Protein AF-A0A6Y2ULC6-F1 (afdb_monomer_lite)

Organism: Salmonella diarizonae (NCBI:txid59204)

Structure (mmCIF, N/CA/C/O backbone):
data_AF-A0A6Y2ULC6-F1
#
_entry.id   AF-A0A6Y2ULC6-F1
#
loop_
_atom_site.group_PDB
_atom_site.id
_atom_site.type_symbol
_atom_site.label_atom_id
_atom_site.label_alt_id
_atom_site.label_comp_id
_atom_site.label_asym_id
_atom_site.label_entity_id
_atom_site.label_seq_id
_atom_site.pdbx_PDB_ins_code
_atom_site.Cartn_x
_atom_site.Cartn_y
_atom_site.Cartn_z
_atom_site.occupancy
_atom_site.B_iso_or_equiv
_atom_site.auth_seq_id
_atom_site.auth_comp_id
_atom_site.auth_asym_id
_atom_site.auth_atom_id
_atom_site.pdbx_PDB_model_num
ATOM 1 N N . MET A 1 1 ? 27.052 -2.445 -37.354 1.00 52.72 1 MET A N 1
ATOM 2 C CA . MET A 1 1 ? 26.581 -3.227 -36.182 1.00 52.72 1 MET A CA 1
ATOM 3 C C . MET A 1 1 ? 26.627 -2.462 -34.849 1.00 52.72 1 MET A C 1
ATOM 5 O O . MET A 1 1 ? 25.770 -2.722 -34.018 1.00 52.72 1 MET A O 1
ATOM 9 N N . ALA A 1 2 ? 27.515 -1.476 -34.643 1.00 54.34 2 ALA A N 1
ATOM 10 C CA . ALA A 1 2 ? 27.572 -0.689 -33.393 1.00 54.34 2 ALA A CA 1
ATOM 11 C C . ALA A 1 2 ? 26.324 0.183 -33.105 1.00 54.34 2 ALA A C 1
ATOM 13 O O . ALA A 1 2 ? 25.939 0.361 -31.952 1.00 54.34 2 ALA A O 1
ATOM 14 N N . MET A 1 3 ? 25.651 0.682 -34.150 1.00 53.75 3 MET A N 1
ATOM 15 C CA . MET A 1 3 ? 24.475 1.556 -34.017 1.00 53.75 3 MET A CA 1
ATOM 16 C C . MET A 1 3 ? 23.245 0.818 -33.452 1.00 53.75 3 MET A C 1
ATOM 18 O O . MET A 1 3 ? 22.475 1.394 -32.687 1.00 53.75 3 MET A O 1
ATOM 22 N N . HIS A 1 4 ? 23.096 -0.483 -33.739 1.00 48.19 4 HIS A N 1
ATOM 23 C CA . HIS A 1 4 ? 22.025 -1.304 -33.164 1.00 48.19 4 HIS A CA 1
ATOM 24 C C . HIS A 1 4 ? 22.251 -1.579 -31.675 1.00 48.19 4 HIS A C 1
ATOM 26 O O . HIS A 1 4 ? 21.331 -1.379 -30.892 1.00 48.19 4 HIS A O 1
ATOM 32 N N . ALA A 1 5 ? 23.473 -1.936 -31.264 1.00 54.47 5 ALA A N 1
ATOM 33 C CA . ALA A 1 5 ? 23.792 -2.193 -29.857 1.00 54.47 5 ALA A CA 1
ATOM 34 C C . ALA A 1 5 ? 23.565 -0.958 -28.964 1.00 5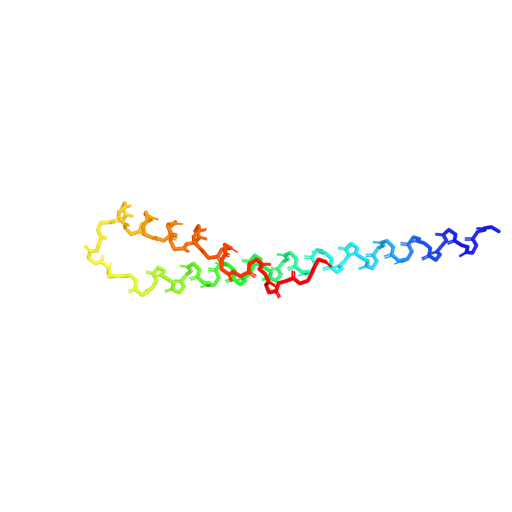4.47 5 ALA A C 1
ATOM 36 O O . ALA A 1 5 ? 22.988 -1.078 -27.884 1.00 54.47 5 ALA A O 1
ATOM 37 N N . ALA A 1 6 ? 23.932 0.237 -29.445 1.00 56.66 6 ALA A N 1
ATOM 38 C CA . ALA A 1 6 ? 23.693 1.495 -28.735 1.00 56.66 6 ALA A CA 1
ATOM 39 C C . ALA A 1 6 ? 22.193 1.810 -28.574 1.00 56.66 6 ALA A C 1
ATOM 41 O O . ALA A 1 6 ? 21.763 2.310 -27.533 1.00 56.66 6 ALA A O 1
ATOM 42 N N . THR A 1 7 ? 21.381 1.476 -29.581 1.00 58.97 7 THR A N 1
ATOM 43 C CA . THR A 1 7 ? 19.925 1.682 -29.548 1.00 58.97 7 THR A CA 1
ATOM 44 C C . THR A 1 7 ? 19.248 0.688 -28.597 1.00 58.97 7 THR A C 1
ATOM 46 O O . THR A 1 7 ? 18.380 1.078 -27.816 1.00 58.97 7 THR A O 1
ATOM 49 N N . THR A 1 8 ? 19.702 -0.569 -28.574 1.00 58.91 8 THR A N 1
ATOM 50 C CA . THR A 1 8 ? 19.223 -1.593 -27.633 1.00 58.91 8 THR A CA 1
ATOM 51 C C . THR A 1 8 ? 19.597 -1.247 -26.193 1.00 58.91 8 THR A C 1
ATOM 53 O O . THR A 1 8 ? 18.748 -1.313 -25.311 1.00 58.91 8 THR A O 1
ATOM 56 N N . GLN A 1 9 ? 20.831 -0.797 -25.947 1.00 59.88 9 GLN A N 1
ATOM 57 C CA . GLN A 1 9 ? 21.287 -0.390 -24.616 1.00 59.88 9 GLN A CA 1
ATOM 58 C C . GLN A 1 9 ? 20.494 0.810 -24.082 1.00 59.88 9 GLN A C 1
ATOM 60 O O . GLN A 1 9 ? 20.075 0.807 -22.924 1.00 59.88 9 GLN A O 1
ATOM 65 N N . LYS A 1 10 ? 20.231 1.816 -24.926 1.00 62.09 10 LYS A N 1
ATOM 66 C CA . LYS A 1 10 ? 19.431 2.991 -24.550 1.00 62.09 10 LYS A CA 1
ATOM 67 C C . LYS A 1 10 ? 17.984 2.612 -24.216 1.00 62.09 10 LYS A C 1
ATOM 69 O O . LYS A 1 10 ? 17.427 3.146 -23.259 1.00 62.09 10 LYS A O 1
ATOM 74 N N . ASN A 1 11 ? 17.408 1.652 -24.942 1.00 66.56 11 ASN A N 1
ATOM 75 C CA . ASN A 1 11 ? 16.076 1.120 -24.657 1.00 66.56 11 ASN A CA 1
ATOM 76 C C . ASN A 1 11 ? 16.047 0.323 -23.340 1.00 66.56 11 ASN A C 1
ATOM 78 O O . ASN A 1 11 ? 15.156 0.525 -22.523 1.00 66.56 11 ASN A O 1
A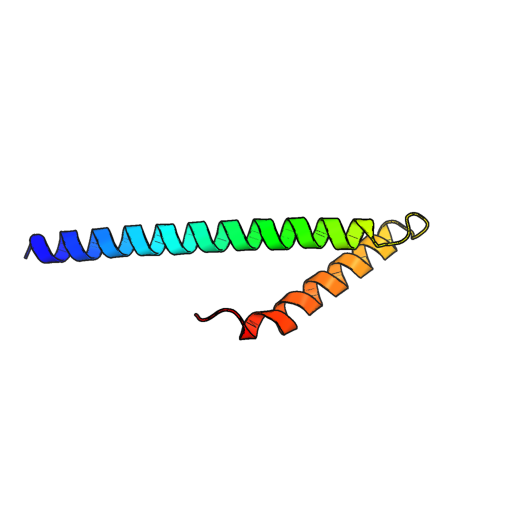TOM 82 N N . THR A 1 12 ? 17.058 -0.509 -23.069 1.00 69.81 12 THR A N 1
ATOM 83 C CA . THR A 1 12 ? 17.167 -1.261 -21.806 1.00 69.81 12 THR A CA 1
ATOM 84 C C . THR A 1 12 ? 17.296 -0.339 -20.593 1.00 69.81 12 THR A C 1
ATOM 86 O O . THR A 1 12 ? 16.633 -0.560 -19.583 1.00 69.81 12 THR A O 1
ATOM 89 N N . VAL A 1 13 ? 18.104 0.723 -20.682 1.00 71.88 13 VAL A N 1
ATOM 90 C CA . VAL A 1 13 ? 18.249 1.713 -19.599 1.00 71.88 13 VAL A CA 1
ATOM 91 C C . VAL A 1 13 ? 16.942 2.473 -19.368 1.00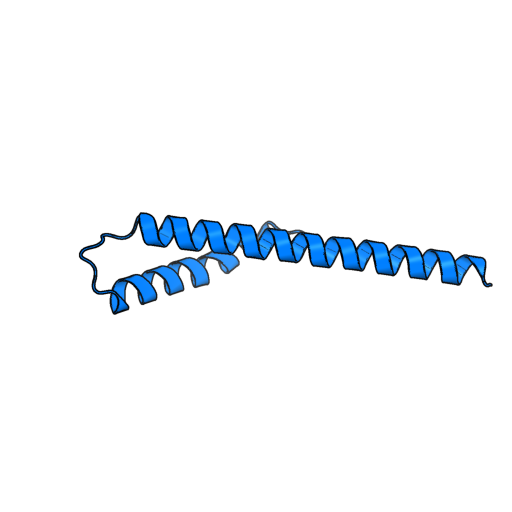 71.88 13 VAL A C 1
ATOM 93 O O . VAL A 1 13 ? 16.548 2.668 -18.219 1.00 71.88 13 VAL A O 1
ATOM 96 N N . TYR A 1 14 ? 16.242 2.855 -20.440 1.00 72.31 14 TYR A N 1
ATOM 97 C CA . TYR A 1 14 ? 14.938 3.514 -20.352 1.00 72.31 14 TYR A CA 1
ATOM 98 C C . TYR A 1 14 ? 13.874 2.610 -19.716 1.00 72.31 14 TYR A C 1
ATOM 100 O O . TYR A 1 14 ? 13.186 3.035 -18.790 1.00 72.31 14 TYR A O 1
ATOM 108 N N . MET A 1 15 ? 13.793 1.346 -20.139 1.00 73.38 15 MET A N 1
ATOM 109 C CA . MET A 1 15 ? 12.888 0.363 -19.543 1.00 73.38 15 MET A CA 1
ATOM 110 C C . MET A 1 15 ? 13.214 0.139 -18.068 1.00 73.38 15 MET A C 1
ATOM 112 O O . MET A 1 15 ? 12.314 0.173 -17.237 1.00 73.38 15 MET A O 1
ATOM 116 N N . ASN A 1 16 ? 14.491 -0.003 -17.707 1.00 73.12 16 ASN A N 1
ATOM 117 C CA . ASN A 1 16 ? 14.892 -0.178 -16.313 1.00 73.12 16 ASN A CA 1
ATOM 118 C C . ASN A 1 16 ? 14.527 1.047 -15.454 1.00 73.12 16 ASN A C 1
ATOM 120 O O . ASN A 1 16 ? 14.023 0.899 -14.345 1.00 73.12 16 ASN A O 1
ATOM 124 N N . ALA A 1 17 ? 14.699 2.264 -15.980 1.00 73.38 17 ALA A N 1
ATOM 125 C CA . ALA A 1 17 ? 14.275 3.490 -15.307 1.00 73.38 17 ALA A CA 1
ATOM 126 C C . ALA A 1 17 ? 12.747 3.570 -15.140 1.00 73.38 17 ALA A C 1
ATOM 128 O O . ALA A 1 17 ? 12.271 3.972 -14.079 1.00 73.38 17 ALA A O 1
ATOM 129 N N . LEU A 1 18 ? 11.979 3.137 -16.145 1.00 72.62 18 LEU A N 1
ATOM 130 C CA . LEU A 1 18 ? 10.523 3.004 -16.062 1.00 72.62 18 LEU A CA 1
ATOM 131 C C . LEU A 1 18 ? 10.107 1.978 -15.004 1.00 72.62 18 LEU A C 1
ATOM 133 O O . LEU A 1 18 ? 9.257 2.287 -14.176 1.00 72.62 18 LEU A O 1
ATOM 137 N N . PHE A 1 19 ? 10.727 0.797 -14.974 1.00 66.69 19 PHE A N 1
ATOM 138 C CA . PHE A 1 19 ? 10.454 -0.236 -13.971 1.00 66.69 19 PHE A CA 1
ATOM 139 C C . PHE A 1 19 ? 10.805 0.229 -12.554 1.00 66.69 19 PHE A C 1
ATOM 141 O O . PHE A 1 19 ? 10.004 0.052 -11.637 1.00 66.69 19 PHE A O 1
ATOM 148 N N . ILE A 1 20 ? 11.954 0.882 -12.363 1.00 71.00 20 ILE A N 1
ATOM 149 C CA . ILE A 1 20 ? 12.364 1.438 -11.065 1.00 71.00 20 ILE A CA 1
ATOM 150 C C . ILE A 1 20 ? 11.418 2.565 -10.637 1.00 71.00 20 ILE A C 1
ATOM 152 O O . ILE A 1 20 ? 10.976 2.593 -9.488 1.00 71.00 20 ILE A O 1
ATOM 156 N N . GLY A 1 21 ? 11.071 3.477 -11.549 1.00 69.06 21 GLY A N 1
ATOM 157 C CA . GLY A 1 21 ? 10.132 4.568 -11.290 1.00 69.06 21 GLY A CA 1
ATOM 158 C C . GLY A 1 21 ? 8.741 4.051 -10.928 1.00 69.06 21 GLY A C 1
ATOM 159 O O . GLY A 1 21 ? 8.155 4.492 -9.939 1.00 69.06 21 GLY A O 1
ATOM 160 N N . ARG A 1 22 ? 8.253 3.051 -11.666 1.00 68.62 22 ARG A N 1
ATOM 161 C CA . ARG A 1 22 ? 6.971 2.383 -11.427 1.00 68.62 22 ARG A CA 1
ATOM 162 C C . ARG A 1 22 ? 6.975 1.667 -10.075 1.00 68.62 22 ARG A C 1
ATOM 164 O O . ARG A 1 22 ? 6.087 1.915 -9.267 1.00 68.62 22 ARG A O 1
ATOM 171 N N . ASN A 1 23 ? 8.012 0.889 -9.760 1.00 71.88 23 ASN A N 1
ATOM 172 C CA . ASN A 1 23 ? 8.151 0.223 -8.459 1.00 71.88 23 ASN A CA 1
ATOM 173 C C . ASN A 1 23 ? 8.220 1.218 -7.296 1.00 71.88 23 ASN A C 1
ATOM 175 O O . ASN A 1 23 ? 7.615 0.994 -6.250 1.00 71.88 23 ASN A O 1
ATOM 179 N N . ARG A 1 24 ? 8.914 2.344 -7.473 1.00 73.56 24 ARG A N 1
ATOM 180 C CA . ARG A 1 24 ? 8.991 3.393 -6.453 1.00 73.56 24 ARG A CA 1
ATOM 181 C C . ARG A 1 24 ? 7.634 4.057 -6.209 1.00 73.56 24 ARG A C 1
ATOM 183 O O . ARG A 1 24 ? 7.286 4.299 -5.055 1.00 73.56 24 ARG A O 1
ATOM 190 N N . LEU A 1 25 ? 6.857 4.304 -7.267 1.00 76.69 25 LEU A N 1
ATOM 191 C CA . LEU A 1 25 ? 5.482 4.800 -7.158 1.00 76.69 25 LEU A CA 1
ATOM 192 C C . LEU A 1 25 ? 4.585 3.795 -6.431 1.00 76.69 25 LEU A C 1
ATOM 194 O O . LEU A 1 25 ? 3.879 4.178 -5.502 1.00 76.69 25 LEU A O 1
ATOM 198 N N . PHE A 1 26 ? 4.675 2.510 -6.779 1.00 74.81 26 PHE A N 1
ATOM 199 C CA . PHE A 1 26 ? 3.945 1.449 -6.089 1.00 74.81 26 PHE A CA 1
ATOM 200 C C . PHE A 1 26 ? 4.246 1.418 -4.593 1.00 74.81 26 PHE A C 1
ATOM 202 O O . PHE A 1 26 ? 3.322 1.469 -3.788 1.00 74.81 26 PHE A O 1
ATOM 209 N N . ILE A 1 27 ? 5.525 1.398 -4.210 1.00 77.81 27 ILE A N 1
ATOM 210 C CA . ILE A 1 27 ? 5.935 1.377 -2.800 1.00 77.81 27 ILE A CA 1
ATOM 211 C C . ILE A 1 27 ? 5.373 2.594 -2.054 1.00 77.81 27 ILE A C 1
ATOM 213 O O . ILE A 1 27 ? 4.852 2.443 -0.951 1.00 77.81 27 ILE A O 1
ATOM 217 N N . SER A 1 28 ? 5.424 3.782 -2.664 1.00 79.56 28 SER A N 1
ATOM 218 C CA . SER A 1 28 ? 4.901 5.013 -2.062 1.00 79.56 28 SER A CA 1
ATOM 219 C C . SER A 1 28 ? 3.382 4.977 -1.870 1.00 79.56 28 SER A C 1
ATOM 221 O O . SER A 1 28 ? 2.881 5.397 -0.828 1.00 79.56 28 SER A O 1
ATOM 223 N N . ILE A 1 29 ? 2.638 4.473 -2.858 1.00 80.00 29 ILE A N 1
ATOM 224 C CA . ILE A 1 29 ? 1.176 4.348 -2.783 1.00 80.00 29 ILE A CA 1
ATOM 225 C C . ILE A 1 29 ? 0.799 3.318 -1.714 1.00 80.00 29 ILE A C 1
ATOM 227 O O . ILE A 1 29 ? -0.042 3.598 -0.861 1.00 80.00 29 ILE A O 1
ATOM 231 N N . PHE A 1 30 ? 1.465 2.160 -1.696 1.00 78.00 30 PHE A N 1
ATOM 232 C CA . PHE A 1 30 ? 1.242 1.126 -0.685 1.00 78.00 30 PHE A CA 1
ATOM 233 C C . PHE A 1 30 ? 1.587 1.611 0.728 1.00 78.00 30 PHE A C 1
ATOM 235 O O . PHE A 1 30 ? 0.847 1.316 1.669 1.00 78.00 30 PHE A O 1
ATOM 242 N N . SER A 1 31 ? 2.663 2.386 0.906 1.00 78.19 31 SER A N 1
ATOM 243 C CA . SER A 1 31 ? 3.012 2.929 2.223 1.00 78.19 31 SER A CA 1
ATOM 244 C C . SER A 1 31 ? 2.005 3.973 2.697 1.00 78.19 31 SER A C 1
ATOM 246 O O . SER A 1 31 ? 1.610 3.947 3.862 1.00 78.19 31 SER A O 1
ATOM 248 N N . ALA A 1 32 ? 1.569 4.868 1.804 1.00 82.50 32 ALA A N 1
ATOM 249 C CA . ALA A 1 32 ? 0.561 5.878 2.114 1.00 82.50 32 ALA A CA 1
ATOM 250 C C . ALA A 1 32 ? -0.771 5.223 2.491 1.00 82.50 32 ALA A C 1
ATOM 252 O O . ALA A 1 32 ? -1.368 5.565 3.506 1.00 82.50 32 ALA A O 1
ATOM 253 N N . LEU A 1 33 ? -1.184 4.210 1.734 1.00 82.44 33 LEU A N 1
ATOM 254 C CA . LEU A 1 33 ? -2.407 3.473 2.002 1.00 82.44 33 LEU A CA 1
ATOM 255 C C . LEU A 1 33 ? -2.351 2.715 3.330 1.00 82.44 33 LEU A C 1
ATOM 257 O O . LEU A 1 33 ? -3.299 2.783 4.111 1.00 82.44 33 LEU A O 1
ATOM 261 N N . ARG A 1 34 ? -1.235 2.037 3.627 1.00 80.25 34 ARG A N 1
ATOM 262 C CA . ARG A 1 34 ? -1.020 1.397 4.932 1.00 80.25 34 ARG A CA 1
ATOM 263 C C . ARG A 1 34 ? -1.181 2.405 6.063 1.00 80.25 34 ARG A C 1
ATOM 265 O O . ARG A 1 34 ? -1.854 2.097 7.042 1.00 80.25 34 ARG A O 1
ATOM 272 N N . PHE A 1 35 ? -0.605 3.596 5.908 1.00 81.94 35 PHE A N 1
ATOM 273 C CA . PHE A 1 35 ? -0.707 4.668 6.891 1.00 81.94 35 PHE A CA 1
ATOM 274 C C . PHE A 1 35 ? -2.151 5.164 7.061 1.00 81.94 35 PHE A C 1
ATOM 276 O O . PHE A 1 35 ? -2.639 5.268 8.189 1.00 81.94 35 PHE A O 1
ATOM 283 N N . SER A 1 36 ? -2.872 5.386 5.959 1.00 82.75 36 SER A N 1
ATOM 284 C CA . SER A 1 36 ? -4.292 5.745 5.990 1.00 82.75 36 SER A CA 1
ATOM 285 C C . SER A 1 36 ? -5.116 4.686 6.719 1.00 82.75 36 SER A C 1
ATOM 287 O O . SER A 1 36 ? -5.835 5.021 7.653 1.00 82.75 36 SER A O 1
ATOM 289 N N . ILE A 1 37 ? -4.956 3.402 6.383 1.00 78.88 37 ILE A N 1
ATOM 290 C CA . ILE A 1 37 ? -5.681 2.304 7.040 1.00 78.88 37 ILE A CA 1
ATOM 291 C C . ILE A 1 37 ? -5.364 2.264 8.538 1.00 78.88 37 ILE A C 1
ATOM 293 O O . ILE A 1 37 ? -6.285 2.187 9.350 1.00 78.88 37 ILE A O 1
ATOM 297 N N . THR A 1 38 ? -4.087 2.369 8.931 1.00 76.00 38 THR A N 1
ATOM 298 C CA . THR A 1 38 ? -3.720 2.439 10.356 1.00 76.00 38 THR A CA 1
ATOM 299 C C . THR A 1 38 ? -4.340 3.631 11.073 1.00 76.00 38 THR A C 1
ATOM 301 O O . THR A 1 38 ? -4.657 3.498 12.250 1.00 76.00 38 THR A O 1
ATOM 304 N N . SER A 1 39 ? -4.528 4.760 10.384 1.00 77.06 39 SER A N 1
ATOM 305 C CA . SER A 1 39 ? -5.125 5.975 10.944 1.00 77.06 39 SER A CA 1
ATOM 306 C C . SER A 1 39 ? -6.647 5.898 11.079 1.00 77.06 39 SER A C 1
ATOM 308 O O . SER A 1 39 ? -7.201 6.578 11.936 1.00 77.06 39 SER A O 1
ATOM 310 N N . PHE A 1 40 ? -7.324 5.109 10.241 1.00 79.31 40 PHE A N 1
ATOM 311 C CA . PHE A 1 40 ? -8.767 4.858 10.345 1.00 79.31 40 PHE A CA 1
ATOM 312 C C . PHE A 1 40 ? -9.109 3.763 11.365 1.00 79.31 40 PHE A C 1
ATOM 314 O O . PHE A 1 40 ? -10.253 3.666 11.806 1.00 79.31 40 PHE A O 1
ATOM 321 N N . LEU A 1 41 ? -8.137 2.926 11.741 1.00 78.00 41 LEU A N 1
ATOM 322 C CA . LEU A 1 41 ? -8.325 1.908 12.770 1.00 78.00 41 LEU A CA 1
ATOM 323 C C . LEU A 1 41 ? -8.464 2.561 14.160 1.00 78.00 41 LEU A C 1
ATOM 325 O O . LEU A 1 41 ? -7.645 3.412 14.511 1.00 78.00 41 LEU A O 1
ATOM 329 N N . PRO A 1 42 ? -9.453 2.141 14.975 1.00 78.81 42 PRO A N 1
ATOM 330 C CA . PRO A 1 42 ? -9.636 2.650 16.329 1.00 78.81 42 PRO A CA 1
ATOM 331 C C . PRO A 1 42 ? -8.348 2.558 17.165 1.00 78.81 42 PRO A C 1
ATOM 333 O O . PRO A 1 42 ? -7.754 1.477 17.225 1.00 78.81 42 PRO A O 1
ATOM 336 N N . PRO A 1 43 ? -7.935 3.637 17.858 1.00 73.94 43 PRO A N 1
ATOM 337 C CA . PRO A 1 43 ? -6.741 3.625 18.706 1.00 73.94 43 PRO A CA 1
ATOM 338 C C . PRO A 1 43 ? -6.883 2.707 19.932 1.00 73.94 43 PRO A C 1
ATOM 340 O O . PRO A 1 43 ? -5.874 2.276 20.483 1.00 73.94 43 PRO A O 1
ATOM 343 N N . ASP A 1 44 ? -8.119 2.368 20.318 1.00 81.00 44 ASP A N 1
ATOM 344 C CA . ASP A 1 44 ? -8.440 1.425 21.401 1.00 81.00 44 ASP A CA 1
ATOM 345 C C . ASP A 1 44 ? -8.272 -0.054 21.016 1.00 81.00 44 ASP A C 1
ATOM 347 O O . ASP A 1 44 ? -8.368 -0.950 21.859 1.00 81.00 44 ASP A O 1
ATOM 351 N N . LEU A 1 45 ? -8.008 -0.360 19.741 1.00 79.12 45 LEU A N 1
ATOM 352 C CA . LEU A 1 45 ? -7.685 -1.727 19.354 1.00 79.12 45 LEU A CA 1
ATOM 353 C C . LEU A 1 45 ? -6.303 -2.109 19.882 1.00 79.12 45 LEU A C 1
ATOM 355 O O . LEU A 1 45 ? -5.312 -1.408 19.684 1.00 79.12 45 LEU A O 1
ATOM 359 N N . ASN A 1 46 ? -6.212 -3.305 20.469 1.00 85.81 46 ASN A N 1
ATOM 360 C CA . ASN A 1 46 ? -4.929 -3.928 20.781 1.00 85.81 46 ASN A CA 1
ATOM 361 C C . ASN A 1 46 ? -4.004 -3.854 19.551 1.00 85.81 46 ASN A C 1
ATOM 363 O O . ASN A 1 46 ? -4.380 -4.315 18.471 1.00 85.81 46 ASN A O 1
ATOM 367 N N . LYS A 1 47 ? -2.775 -3.349 19.726 1.00 82.06 47 LYS A N 1
ATOM 368 C CA . LYS A 1 47 ? -1.754 -3.221 18.667 1.00 82.06 47 LYS A CA 1
ATOM 369 C C . LYS A 1 47 ? -1.575 -4.506 17.852 1.00 82.06 47 LYS A C 1
ATOM 371 O O . LYS A 1 47 ? -1.364 -4.454 16.641 1.00 82.06 47 LYS A O 1
ATOM 376 N N . LYS A 1 48 ? -1.709 -5.677 18.490 1.00 84.50 48 LYS A N 1
ATOM 377 C CA . LYS A 1 48 ? -1.659 -6.986 17.815 1.00 84.50 48 LYS A CA 1
ATOM 378 C C . LYS A 1 48 ? -2.833 -7.191 16.851 1.00 84.50 48 LYS A C 1
ATOM 380 O O . LYS A 1 48 ? -2.643 -7.698 15.748 1.00 84.50 48 LYS A O 1
ATOM 385 N N . THR A 1 49 ? -4.033 -6.797 17.261 1.00 83.25 49 THR A N 1
ATOM 386 C CA . THR A 1 49 ? -5.254 -6.864 16.449 1.00 83.25 49 THR A CA 1
ATOM 387 C C . THR A 1 49 ? -5.227 -5.820 15.339 1.00 83.25 49 THR A C 1
ATOM 389 O O . THR A 1 49 ? -5.513 -6.155 14.195 1.00 83.25 49 THR A O 1
ATOM 392 N N . GLN A 1 50 ? -4.798 -4.592 15.641 1.00 82.50 50 GLN A N 1
ATOM 393 C CA . GLN A 1 50 ? -4.642 -3.523 14.654 1.00 82.50 50 GLN A CA 1
ATOM 394 C C . GLN A 1 50 ? -3.671 -3.932 13.538 1.00 82.50 50 GLN A C 1
ATOM 396 O O . GLN A 1 50 ? -4.004 -3.794 12.364 1.00 82.50 50 GLN A O 1
ATOM 401 N N . SER A 1 51 ? -2.518 -4.511 13.899 1.00 82.62 51 SER A N 1
ATOM 402 C CA . SER A 1 51 ? -1.518 -5.032 12.955 1.00 82.62 51 SER A CA 1
ATOM 403 C C . SER A 1 51 ? -2.056 -6.186 12.101 1.00 82.62 51 SER A C 1
ATOM 405 O O . SER A 1 51 ? -1.876 -6.204 10.885 1.00 82.62 51 SER A O 1
ATOM 407 N N . ARG A 1 52 ? -2.798 -7.126 12.707 1.00 85.00 52 ARG A N 1
ATOM 408 C CA . ARG A 1 52 ? -3.468 -8.210 11.968 1.00 85.00 52 ARG A CA 1
ATOM 409 C C . ARG A 1 52 ? -4.484 -7.684 10.959 1.00 85.00 52 ARG A C 1
ATOM 411 O O . ARG A 1 52 ? -4.493 -8.151 9.829 1.00 85.00 52 ARG A O 1
ATOM 418 N N . LEU A 1 53 ? -5.308 -6.714 11.350 1.00 82.56 53 LEU A N 1
ATOM 419 C CA . LEU A 1 53 ? -6.295 -6.104 10.460 1.00 82.56 53 LEU A CA 1
ATOM 420 C C . LEU A 1 53 ? -5.627 -5.332 9.324 1.00 82.56 53 LEU A C 1
ATOM 422 O O . LEU A 1 53 ? -6.034 -5.479 8.178 1.00 82.56 53 LEU A O 1
ATOM 426 N N . THR A 1 54 ? -4.568 -4.566 9.608 1.00 81.00 54 THR A N 1
ATOM 427 C CA . THR A 1 54 ? -3.827 -3.879 8.540 1.00 81.00 54 THR A CA 1
ATOM 428 C C . THR A 1 54 ? -3.203 -4.864 7.566 1.00 81.00 54 THR A C 1
ATOM 430 O O . THR A 1 54 ? -3.299 -4.650 6.363 1.00 81.00 54 THR A O 1
ATOM 433 N N . ASN A 1 55 ? -2.598 -5.945 8.062 1.0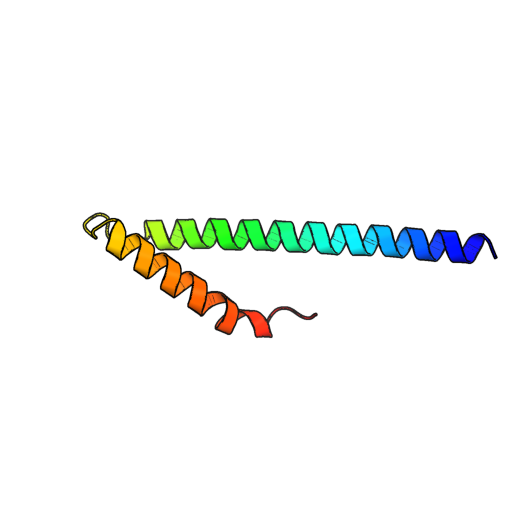0 82.44 55 ASN A N 1
ATOM 434 C CA . ASN A 1 55 ? -2.026 -6.974 7.200 1.00 82.44 55 ASN A CA 1
ATOM 435 C C . ASN A 1 55 ? -3.094 -7.679 6.362 1.00 82.44 55 ASN A C 1
ATOM 437 O O . ASN A 1 55 ? -2.877 -7.837 5.171 1.00 82.44 55 ASN A O 1
ATOM 441 N N . LEU A 1 56 ? -4.255 -8.017 6.932 1.00 83.06 56 LEU A N 1
ATOM 442 C CA . LEU A 1 56 ? -5.366 -8.602 6.174 1.00 83.06 56 LEU A CA 1
ATOM 443 C C . LEU A 1 56 ? -5.857 -7.660 5.069 1.00 83.06 56 LEU A C 1
ATOM 445 O O . LEU A 1 56 ? -6.035 -8.089 3.934 1.00 83.06 56 LEU A O 1
ATOM 449 N N . ILE A 1 57 ? -6.041 -6.372 5.370 1.00 77.94 57 ILE A N 1
ATOM 450 C CA . ILE A 1 57 ? -6.484 -5.386 4.375 1.00 77.94 57 ILE A CA 1
ATOM 451 C C . ILE A 1 57 ? -5.434 -5.239 3.268 1.00 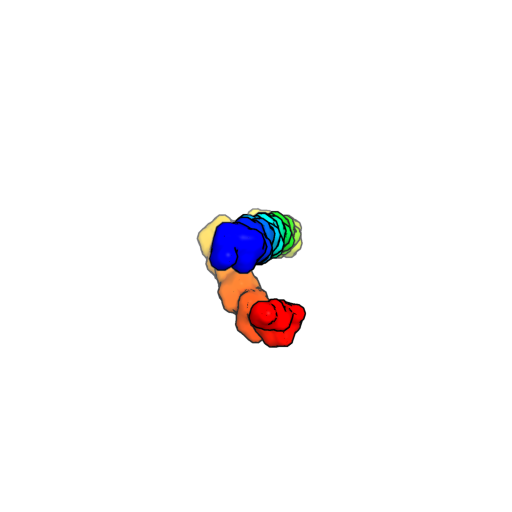77.94 57 ILE A C 1
ATOM 453 O O . ILE A 1 57 ? -5.791 -5.209 2.094 1.00 77.94 57 ILE A O 1
ATOM 457 N N . ILE A 1 58 ? -4.146 -5.190 3.624 1.00 76.75 58 ILE A N 1
ATOM 458 C CA . ILE A 1 58 ? -3.041 -5.101 2.661 1.00 76.75 58 ILE A CA 1
ATOM 459 C C . ILE A 1 58 ? -2.900 -6.383 1.842 1.00 76.75 58 ILE A C 1
ATOM 461 O O . ILE A 1 58 ? -2.595 -6.270 0.666 1.00 76.75 58 ILE A O 1
ATOM 465 N N . GLU A 1 59 ? -3.126 -7.570 2.407 1.00 76.31 59 GLU A N 1
ATOM 466 C CA . GLU A 1 59 ? -3.106 -8.844 1.673 1.00 76.31 59 GLU A CA 1
ATOM 467 C C . GLU A 1 59 ? -4.268 -8.953 0.687 1.00 76.31 59 GLU A C 1
ATOM 469 O O . GLU A 1 59 ? -4.077 -9.448 -0.418 1.00 76.31 59 GLU A O 1
ATOM 474 N N . TRP A 1 60 ? -5.452 -8.450 1.040 1.00 68.12 60 TRP A N 1
ATOM 475 C CA . TRP A 1 60 ? -6.625 -8.427 0.157 1.00 68.12 60 TRP A CA 1
ATOM 476 C C . TRP A 1 60 ? -6.530 -7.400 -0.975 1.00 68.12 60 TRP A C 1
ATOM 478 O O . TRP A 1 60 ? -7.181 -7.536 -2.016 1.00 68.12 60 TRP A O 1
ATOM 488 N N . LEU A 1 61 ? -5.729 -6.359 -0.775 1.00 68.38 61 LEU A N 1
ATOM 489 C CA . LEU A 1 61 ? -5.582 -5.247 -1.696 1.00 68.38 61 LEU A CA 1
ATOM 490 C C . LEU A 1 61 ? -4.965 -5.617 -3.061 1.00 68.38 61 LEU A C 1
ATOM 492 O O . LEU A 1 61 ? -5.557 -5.264 -4.082 1.00 68.38 61 LEU A O 1
ATOM 496 N N . PRO A 1 62 ? -3.823 -6.333 -3.147 1.00 61.12 62 PRO A N 1
ATOM 497 C CA . PRO A 1 62 ? -3.238 -6.709 -4.420 1.00 61.12 62 PRO A CA 1
ATOM 498 C C . PRO A 1 62 ? -4.190 -7.594 -5.218 1.00 61.12 62 PRO A C 1
ATOM 500 O O . PRO A 1 62 ? -4.309 -7.353 -6.407 1.00 61.12 62 PRO A O 1
ATOM 503 N N . PHE A 1 63 ? -4.942 -8.524 -4.615 1.00 61.09 63 PHE A N 1
ATOM 504 C CA . PHE A 1 63 ? -5.890 -9.363 -5.368 1.00 61.09 63 PHE A CA 1
ATOM 505 C C . PHE A 1 63 ? -6.998 -8.562 -6.073 1.00 61.09 63 PHE A C 1
ATOM 507 O O . PHE A 1 63 ? -7.479 -8.990 -7.118 1.00 61.09 63 PHE A O 1
ATOM 514 N N . ASN A 1 64 ? -7.365 -7.388 -5.549 1.00 56.78 64 ASN A N 1
ATOM 515 C CA . ASN A 1 64 ? -8.376 -6.515 -6.153 1.00 56.78 64 ASN A CA 1
ATOM 516 C C . ASN A 1 64 ? -7.799 -5.469 -7.123 1.00 56.78 64 ASN A C 1
ATOM 518 O O . ASN A 1 64 ? -8.529 -4.972 -7.978 1.00 56.78 64 ASN A O 1
ATOM 522 N N . ILE A 1 65 ? -6.509 -5.126 -7.016 1.00 55.50 65 ILE A N 1
ATOM 523 C CA . ILE A 1 65 ? -5.875 -4.076 -7.838 1.00 55.50 65 ILE A CA 1
ATOM 524 C C . ILE A 1 65 ? -4.918 -4.658 -8.901 1.00 55.50 65 ILE A C 1
ATOM 526 O O . ILE A 1 65 ? -4.650 -4.007 -9.907 1.00 55.50 65 ILE A O 1
ATOM 530 N N . LEU A 1 66 ? -4.462 -5.908 -8.749 1.00 49.38 66 LEU A N 1
ATOM 531 C CA . LEU A 1 66 ? -3.681 -6.661 -9.744 1.00 49.38 66 LEU A CA 1
ATOM 532 C C . LEU A 1 66 ? -4.254 -6.611 -11.174 1.00 49.38 66 LEU A C 1
ATOM 534 O O . LEU A 1 66 ? -3.448 -6.456 -12.090 1.00 49.38 66 LEU A O 1
ATOM 538 N N . PRO A 1 67 ? -5.581 -6.680 -11.419 1.00 53.16 67 PRO A N 1
ATOM 539 C CA . PRO A 1 67 ? -6.100 -6.580 -12.787 1.00 53.16 67 PRO A CA 1
ATOM 540 C C . 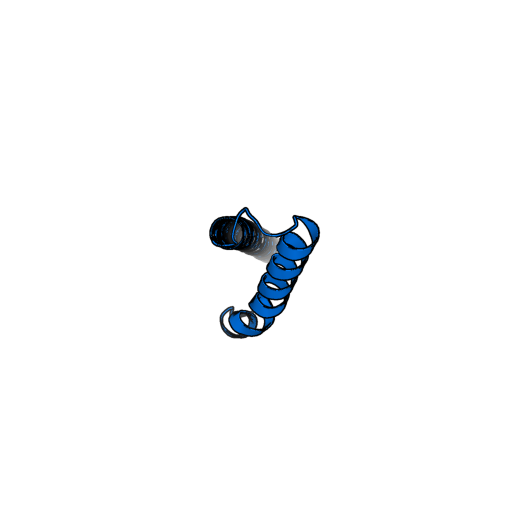PRO A 1 67 ? -6.023 -5.169 -13.402 1.00 53.16 67 PRO A C 1
ATOM 542 O O . PRO A 1 67 ? -6.215 -5.033 -14.606 1.00 53.16 67 PRO A O 1
ATOM 545 N N . PHE A 1 68 ? -5.737 -4.118 -12.625 1.00 50.84 68 PHE A N 1
ATOM 546 C CA . PHE A 1 68 ? -5.707 -2.730 -13.112 1.00 50.84 68 PHE A CA 1
ATOM 547 C C . PHE A 1 68 ? -4.322 -2.242 -13.550 1.00 50.84 68 PHE A C 1
ATOM 549 O O . PHE A 1 68 ? -4.199 -1.120 -14.043 1.00 50.84 68 PHE A O 1
ATOM 556 N N . PHE A 1 69 ? -3.281 -3.063 -13.403 1.00 49.31 69 PHE A N 1
ATOM 557 C CA . PHE A 1 69 ? -1.938 -2.718 -13.856 1.00 49.31 69 PHE A CA 1
ATOM 558 C C . PHE A 1 69 ? -1.570 -3.535 -15.098 1.00 49.31 69 PHE A C 1
ATOM 560 O O . PHE A 1 69 ? -1.329 -4.736 -14.980 1.00 49.31 69 PHE A O 1
ATOM 567 N N . PRO A 1 70 ? -1.530 -2.915 -16.294 1.00 44.25 70 PRO A N 1
ATOM 568 C CA . PRO A 1 70 ? -1.077 -3.606 -17.492 1.00 44.25 70 PRO A CA 1
ATOM 569 C C . PRO A 1 70 ? 0.402 -3.983 -17.328 1.00 44.25 70 PRO A C 1
ATOM 571 O O . PRO A 1 70 ? 1.201 -3.170 -16.844 1.00 44.25 70 PRO A O 1
ATOM 574 N N . ALA A 1 71 ? 0.721 -5.231 -17.690 1.00 48.38 71 ALA A N 1
ATOM 575 C CA . ALA A 1 71 ? 2.061 -5.820 -17.634 1.00 48.38 71 ALA A CA 1
ATOM 576 C C . ALA A 1 71 ? 3.111 -4.909 -18.294 1.00 48.38 71 ALA A C 1
ATOM 578 O O . ALA A 1 71 ? 2.892 -4.513 -19.459 1.00 48.38 71 ALA A O 1
#

pLDDT: mean 70.75, std 11.39, range [44.25, 85.81]

Radius of gyration: 19.27 Å; chains: 1; bounding box: 37×15×58 Å

Foldseek 3Di:
DVVVVVVVVVVVVVVVVVVVVVVVVVVVVLVVVLVVLLVPDDPPDDPVVSVVVSVVVSVVVCVVCVVVDDD

Secondary structure (DSSP, 8-state):
-HHHHHHHHHHHHHHHHHHHHHHHHHHHHHHHHHHHHHHHS-TTS-HHHHHHHHHHHHHHHHHHHGGGS--

Sequence (71 aa):
MAMHAATTQKNTVYMNALFIGRNRLFISIFSALRFSITSFLPPDLNKKTQSRLTNLIIEWLPFNILPFFPA